Protein AF-A0A7X5DFV7-F1 (afdb_monomer)

Radius of gyration: 24.83 Å; Cα contacts (8 Å, |Δi|>4): 61; chains: 1; bounding box: 70×40×59 Å

Structure (mmCIF, N/CA/C/O backbone):
data_AF-A0A7X5DFV7-F1
#
_entry.id   AF-A0A7X5DFV7-F1
#
loop_
_atom_site.group_PDB
_atom_site.id
_atom_site.type_symbol
_atom_site.label_atom_id
_atom_site.label_alt_id
_atom_site.label_comp_id
_atom_site.label_asym_id
_atom_site.label_entity_id
_atom_site.label_seq_id
_atom_site.pdbx_PDB_ins_code
_atom_site.Cartn_x
_atom_site.Cartn_y
_atom_site.Cartn_z
_atom_site.occupancy
_atom_site.B_iso_or_equiv
_atom_site.auth_seq_id
_atom_site.auth_comp_id
_atom_site.auth_asym_id
_atom_site.auth_atom_id
_atom_site.pdbx_PDB_model_num
ATOM 1 N N . GLY A 1 1 ? 54.587 18.264 -43.990 1.00 52.41 1 GLY A N 1
ATOM 2 C CA . GLY A 1 1 ? 53.391 18.693 -43.240 1.00 52.41 1 GLY A CA 1
ATOM 3 C C . GLY A 1 1 ? 52.123 17.920 -43.576 1.00 52.41 1 GLY A C 1
ATOM 4 O O . GLY A 1 1 ? 51.073 18.534 -43.552 1.00 52.41 1 GLY A O 1
ATOM 5 N N . ALA A 1 2 ? 52.176 16.605 -43.835 1.00 50.97 2 ALA A N 1
ATOM 6 C CA . ALA A 1 2 ? 50.972 15.785 -44.074 1.00 50.97 2 ALA A CA 1
ATOM 7 C C . ALA A 1 2 ? 50.726 14.715 -42.985 1.00 50.97 2 ALA A C 1
ATOM 9 O O . ALA A 1 2 ? 49.615 14.223 -42.851 1.00 50.97 2 ALA A O 1
ATOM 10 N N . LEU A 1 3 ? 51.735 14.402 -42.159 1.00 53.25 3 LEU A N 1
ATOM 11 C CA . LEU A 1 3 ? 51.641 13.411 -41.074 1.00 53.25 3 LEU A CA 1
ATOM 12 C C . LEU A 1 3 ? 51.029 13.959 -39.768 1.00 53.25 3 LEU A C 1
ATOM 14 O O . LEU A 1 3 ? 50.583 13.179 -38.937 1.00 53.25 3 LEU A O 1
ATOM 18 N N . GLY A 1 4 ? 50.969 15.284 -39.585 1.00 52.88 4 GLY A N 1
ATOM 19 C CA . GLY A 1 4 ? 50.418 15.905 -38.367 1.00 52.88 4 GLY A CA 1
ATOM 20 C C . GLY A 1 4 ? 48.889 16.045 -38.351 1.00 52.88 4 GLY A C 1
ATOM 21 O O . GLY A 1 4 ? 48.296 16.136 -37.282 1.00 52.88 4 GLY A O 1
ATOM 22 N N . LEU A 1 5 ? 48.242 16.030 -39.523 1.00 55.16 5 LEU A N 1
ATOM 23 C CA . LEU A 1 5 ? 46.785 16.186 -39.648 1.00 55.16 5 LEU A CA 1
ATOM 24 C C . LEU A 1 5 ? 46.032 14.895 -39.285 1.00 55.16 5 LEU A C 1
ATOM 26 O O . LEU A 1 5 ? 44.962 14.961 -38.689 1.00 55.16 5 LEU A O 1
ATOM 30 N N . ALA A 1 6 ? 46.608 13.726 -39.593 1.00 58.31 6 ALA A N 1
ATOM 31 C CA . ALA A 1 6 ? 46.018 12.427 -39.257 1.00 58.31 6 ALA A CA 1
ATOM 32 C C . ALA A 1 6 ? 46.059 12.137 -37.745 1.00 58.31 6 ALA A C 1
ATOM 34 O O . ALA A 1 6 ? 45.099 11.598 -37.203 1.00 58.31 6 ALA A O 1
ATOM 35 N N . ALA A 1 7 ? 47.128 12.561 -37.058 1.00 60.19 7 ALA A N 1
ATOM 36 C CA . ALA A 1 7 ? 47.245 12.440 -35.604 1.00 60.19 7 ALA A CA 1
ATOM 37 C C . ALA A 1 7 ? 46.215 13.326 -34.876 1.00 60.19 7 ALA A C 1
ATOM 39 O O . ALA A 1 7 ? 45.467 12.834 -34.039 1.00 60.19 7 ALA A O 1
ATOM 40 N N . GLY A 1 8 ? 46.077 14.597 -35.280 1.00 65.56 8 GLY A N 1
ATOM 41 C CA . GLY A 1 8 ? 45.081 15.503 -34.690 1.00 65.56 8 GLY A CA 1
ATOM 42 C C . GLY A 1 8 ? 43.626 15.095 -34.965 1.00 65.56 8 GLY A C 1
ATOM 43 O O . GLY A 1 8 ? 42.746 15.316 -34.133 1.00 65.56 8 GLY A O 1
ATOM 44 N N . ALA A 1 9 ? 43.359 14.452 -36.106 1.00 70.06 9 ALA A N 1
ATOM 45 C CA . ALA A 1 9 ? 42.050 13.869 -36.403 1.00 70.06 9 ALA A CA 1
ATOM 46 C C . ALA A 1 9 ? 41.735 12.664 -35.495 1.00 70.06 9 ALA A C 1
ATOM 48 O O . ALA A 1 9 ? 40.610 12.522 -35.026 1.00 70.06 9 ALA A O 1
ATOM 49 N N . GLN A 1 10 ? 42.723 11.817 -35.199 1.00 78.94 10 GLN A N 1
ATOM 50 C CA . GLN A 1 10 ? 42.535 10.675 -34.304 1.00 78.94 10 GLN A CA 1
ATOM 51 C C . GLN A 1 10 ? 42.305 11.127 -32.853 1.00 78.94 10 GLN A C 1
ATOM 53 O O . GLN A 1 10 ? 41.393 10.627 -32.194 1.00 78.94 10 GLN A O 1
ATOM 58 N N . ASP A 1 11 ? 43.052 12.129 -32.389 1.00 79.25 11 ASP A N 1
ATOM 59 C CA . ASP A 1 11 ? 42.899 12.693 -31.043 1.00 79.25 11 ASP A CA 1
ATOM 60 C C . ASP A 1 11 ? 41.532 13.367 -30.847 1.00 79.25 11 ASP A C 1
ATOM 62 O O . ASP A 1 11 ? 40.891 13.208 -29.806 1.00 79.25 11 ASP A O 1
ATOM 66 N N . THR A 1 12 ? 41.036 14.076 -31.867 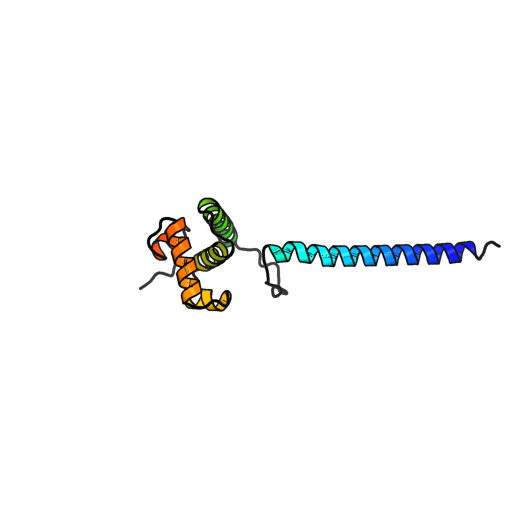1.00 84.31 12 THR A N 1
ATOM 67 C CA . THR A 1 12 ? 39.708 14.714 -31.825 1.00 84.31 12 THR A CA 1
ATOM 68 C C . THR A 1 12 ? 38.574 13.693 -31.848 1.00 84.31 12 THR A C 1
ATOM 70 O O . THR A 1 12 ? 37.611 13.849 -31.098 1.00 84.31 12 THR A O 1
ATOM 73 N N . VAL A 1 13 ? 38.696 12.613 -32.625 1.00 85.75 13 VAL A N 1
ATOM 74 C CA . VAL A 1 13 ? 37.718 11.511 -32.619 1.00 85.75 13 VAL A CA 1
ATOM 75 C C . VAL A 1 13 ? 37.661 10.833 -31.247 1.00 85.75 13 VAL A C 1
ATOM 77 O O . VAL A 1 13 ? 36.568 10.603 -30.728 1.00 85.75 13 VAL A O 1
ATOM 80 N N . ILE A 1 14 ? 38.815 10.568 -30.624 1.00 85.88 14 ILE A N 1
ATOM 81 C CA . ILE A 1 14 ? 38.881 9.981 -29.277 1.00 85.88 14 ILE A CA 1
ATOM 82 C C . ILE A 1 14 ? 38.257 10.929 -28.246 1.00 85.88 14 ILE A C 1
ATOM 84 O O . ILE A 1 14 ? 37.430 10.499 -27.442 1.00 85.88 14 ILE A O 1
ATOM 88 N N . ALA A 1 15 ? 38.592 12.221 -28.287 1.00 85.44 15 ALA A N 1
ATOM 89 C CA . ALA A 1 15 ? 38.046 13.209 -27.360 1.00 85.44 15 ALA A CA 1
ATOM 90 C C . ALA A 1 15 ? 36.515 13.321 -27.462 1.00 85.44 15 ALA A C 1
ATOM 92 O O . ALA A 1 15 ? 35.824 13.323 -26.442 1.00 85.44 15 ALA A O 1
ATOM 93 N N . VAL A 1 16 ? 35.969 13.350 -28.682 1.00 91.06 16 VAL A N 1
ATOM 94 C CA . VAL A 1 16 ? 34.515 13.387 -28.913 1.00 91.06 16 VAL A CA 1
ATOM 95 C C . VAL A 1 16 ? 33.844 12.111 -28.404 1.00 91.06 16 VAL A C 1
ATOM 97 O O . VAL A 1 16 ? 32.803 12.194 -27.753 1.00 91.06 16 VAL A O 1
ATOM 100 N N . ALA A 1 17 ? 34.447 10.942 -28.636 1.00 90.88 17 ALA A N 1
ATOM 101 C CA . ALA A 1 17 ? 33.920 9.672 -28.145 1.00 90.88 17 ALA A CA 1
ATOM 102 C C . ALA A 1 17 ? 33.873 9.624 -26.609 1.00 90.88 17 ALA A C 1
ATOM 104 O O . ALA A 1 17 ? 32.861 9.219 -26.038 1.00 90.88 17 ALA A O 1
ATOM 105 N N . VAL A 1 18 ? 34.924 10.093 -25.928 1.00 93.25 18 VAL A N 1
ATOM 106 C CA . VAL A 1 18 ? 34.976 10.148 -24.458 1.00 93.25 18 VAL A CA 1
ATOM 107 C C . VAL A 1 18 ? 33.901 11.079 -23.902 1.00 93.25 18 VAL A C 1
ATOM 109 O O . VAL A 1 18 ? 33.168 10.687 -22.995 1.00 93.25 18 VAL A O 1
ATOM 112 N N . VAL A 1 19 ? 33.750 12.281 -24.468 1.00 93.50 19 VAL A N 1
ATOM 113 C CA . VAL A 1 19 ? 32.713 13.234 -24.041 1.00 93.50 19 VAL A CA 1
ATOM 114 C C . VAL A 1 19 ? 31.315 12.657 -24.265 1.00 93.50 19 VAL A C 1
ATOM 116 O O . VAL A 1 19 ? 30.475 12.730 -23.369 1.00 93.50 19 VAL A O 1
ATOM 119 N N . ALA A 1 20 ? 31.069 12.022 -25.414 1.00 92.06 20 ALA A N 1
ATOM 120 C CA . ALA A 1 20 ? 29.797 11.365 -25.696 1.00 92.06 20 ALA A CA 1
ATOM 121 C C . ALA A 1 20 ? 29.492 10.246 -24.685 1.00 92.06 20 ALA A C 1
ATOM 123 O O . ALA A 1 20 ? 28.366 10.162 -24.194 1.00 92.06 20 ALA A O 1
ATOM 124 N N . MET A 1 21 ? 30.490 9.436 -24.310 1.00 92.88 21 MET A N 1
ATOM 125 C CA . MET A 1 21 ? 30.329 8.395 -23.289 1.00 92.88 21 MET A CA 1
ATOM 126 C C . MET A 1 21 ? 30.085 8.971 -21.891 1.00 92.88 21 MET A C 1
ATOM 128 O O . MET A 1 21 ? 29.237 8.452 -21.170 1.00 92.88 21 MET A O 1
ATOM 132 N N . MET A 1 22 ? 30.769 10.056 -21.508 1.00 92.75 22 MET A N 1
ATOM 133 C CA . MET A 1 22 ? 30.535 10.738 -20.228 1.00 92.75 22 MET A CA 1
ATOM 134 C C . MET A 1 22 ? 29.117 11.304 -20.145 1.00 92.75 22 MET A C 1
ATOM 136 O O . MET A 1 22 ? 28.453 11.145 -19.121 1.00 92.75 22 MET A O 1
ATOM 140 N N . LEU A 1 23 ? 28.632 11.928 -21.222 1.00 91.00 23 LEU A N 1
ATOM 141 C CA . LEU A 1 23 ? 27.264 12.436 -21.299 1.00 91.00 23 LEU A CA 1
ATOM 142 C C . LEU A 1 23 ? 26.251 11.293 -21.247 1.00 91.00 23 LEU A C 1
ATOM 144 O O . LEU A 1 23 ? 25.319 11.365 -20.457 1.00 91.00 23 LEU A O 1
ATOM 148 N N . ALA A 1 24 ? 26.458 10.217 -22.009 1.00 87.50 24 ALA A N 1
ATOM 149 C CA . ALA A 1 24 ? 25.587 9.045 -21.980 1.00 87.50 24 ALA A CA 1
ATOM 150 C C . ALA A 1 24 ? 25.535 8.409 -20.584 1.00 87.50 24 ALA A C 1
ATOM 152 O O . ALA A 1 24 ? 24.448 8.180 -20.066 1.00 87.50 24 ALA A O 1
ATOM 153 N N . ALA A 1 25 ? 26.684 8.202 -19.934 1.00 84.31 25 ALA A N 1
ATOM 154 C CA . ALA A 1 25 ? 26.751 7.690 -18.568 1.00 84.31 25 ALA A CA 1
ATOM 155 C C . ALA A 1 25 ? 26.026 8.617 -17.584 1.00 84.31 25 ALA A C 1
ATOM 157 O O . ALA A 1 25 ? 25.255 8.154 -16.753 1.00 84.31 25 ALA A O 1
ATOM 158 N N . THR A 1 26 ? 26.213 9.932 -17.718 1.00 84.38 26 THR A N 1
ATOM 159 C CA . THR A 1 26 ? 25.530 10.924 -16.877 1.00 84.38 26 THR A CA 1
ATOM 160 C C . THR A 1 26 ? 24.016 10.898 -17.097 1.00 84.38 26 THR A C 1
ATOM 162 O O . THR A 1 26 ? 23.262 10.951 -16.131 1.00 84.38 26 THR A O 1
ATOM 165 N N . LEU A 1 27 ? 23.554 10.767 -18.343 1.00 80.75 27 LEU A N 1
ATOM 166 C CA . LEU A 1 27 ? 22.134 10.666 -18.690 1.00 80.75 27 LEU A CA 1
ATOM 167 C C . LEU A 1 27 ? 21.510 9.352 -18.204 1.00 80.75 27 LEU A C 1
ATOM 169 O O . LEU A 1 27 ? 20.392 9.376 -17.699 1.00 80.75 27 LEU A O 1
ATOM 173 N N . ILE A 1 28 ? 22.233 8.233 -18.293 1.00 78.00 28 ILE A N 1
ATOM 174 C CA . ILE A 1 28 ? 21.815 6.932 -17.748 1.00 78.00 28 ILE A CA 1
ATOM 175 C C . ILE A 1 28 ? 21.685 7.031 -16.222 1.00 78.00 28 ILE A C 1
ATOM 177 O O . ILE A 1 28 ? 20.637 6.702 -15.673 1.00 78.00 28 ILE A O 1
ATOM 181 N N . LEU A 1 29 ? 22.696 7.591 -15.547 1.00 75.56 29 LEU A N 1
ATOM 182 C CA . LEU A 1 29 ? 22.688 7.795 -14.095 1.00 75.56 29 LEU A CA 1
ATOM 183 C C . LEU A 1 29 ? 21.603 8.785 -13.635 1.00 75.56 29 LEU A C 1
ATOM 185 O O . LEU A 1 29 ? 21.078 8.651 -12.532 1.00 75.56 29 LEU A O 1
ATOM 189 N N . LEU A 1 30 ? 21.243 9.776 -14.457 1.00 65.75 30 LEU A N 1
ATOM 190 C CA . LEU A 1 30 ? 20.137 10.700 -14.179 1.00 65.75 30 LEU A CA 1
ATOM 191 C C . LEU A 1 30 ? 18.764 10.062 -14.441 1.00 65.75 30 LEU A C 1
ATOM 193 O O . LEU A 1 30 ? 17.838 10.306 -13.670 1.00 65.75 30 LEU A O 1
ATOM 197 N N . SER A 1 31 ? 18.635 9.213 -15.466 1.00 57.66 31 SER A N 1
ATOM 198 C CA . SER A 1 31 ? 17.394 8.494 -15.791 1.00 57.66 31 SER A CA 1
ATOM 199 C C . SER A 1 31 ? 16.943 7.570 -14.655 1.00 57.66 31 SER A C 1
ATOM 201 O O . SER A 1 31 ? 15.745 7.386 -14.447 1.00 57.66 31 SER A O 1
ATOM 203 N N . GLU A 1 32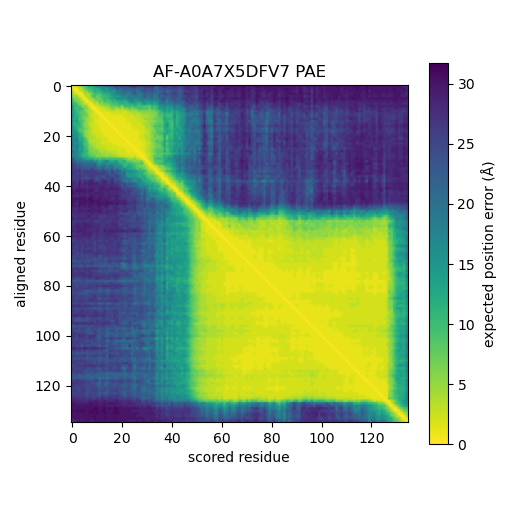 ? 17.880 7.024 -13.879 1.00 54.19 32 GLU A N 1
ATOM 204 C CA . GLU A 1 32 ? 17.570 6.211 -12.697 1.00 54.19 32 GLU A CA 1
ATOM 205 C C . GLU A 1 32 ? 16.998 7.038 -11.532 1.00 54.19 32 GLU A C 1
ATOM 207 O O . GLU A 1 32 ? 16.233 6.519 -10.714 1.00 54.19 32 GLU A O 1
ATOM 212 N N . ARG A 1 33 ? 17.301 8.344 -11.464 1.00 54.88 33 ARG A N 1
ATOM 213 C CA . ARG A 1 33 ? 16.824 9.214 -10.375 1.00 54.88 33 ARG A CA 1
ATOM 214 C C . ARG A 1 33 ? 15.371 9.655 -10.547 1.00 54.88 33 ARG A C 1
ATOM 216 O O . ARG A 1 33 ? 14.722 9.933 -9.548 1.00 54.88 33 ARG A O 1
ATOM 223 N N . GLU A 1 34 ? 14.841 9.666 -11.768 1.00 50.75 34 GLU A N 1
ATOM 224 C CA . GLU A 1 34 ? 13.429 9.986 -12.043 1.00 50.75 34 GLU A CA 1
ATOM 225 C C . GLU A 1 34 ? 12.486 8.804 -11.735 1.00 50.75 34 GLU A C 1
ATOM 227 O O . GLU A 1 34 ? 11.359 9.008 -11.281 1.00 50.75 34 GLU A O 1
ATOM 232 N N . LEU A 1 35 ? 12.955 7.558 -11.888 1.00 47.31 35 LEU A N 1
ATOM 233 C CA . LEU A 1 35 ? 12.155 6.343 -11.660 1.00 47.31 35 LEU A CA 1
ATOM 234 C C . LEU A 1 35 ? 12.029 5.978 -10.171 1.00 47.31 35 LEU A C 1
ATOM 236 O O . LEU A 1 35 ? 10.959 5.565 -9.712 1.00 47.31 35 LEU A O 1
ATOM 240 N N . ALA A 1 36 ? 13.090 6.206 -9.393 1.00 48.56 36 ALA A N 1
ATOM 241 C CA . ALA A 1 36 ? 13.098 5.969 -7.949 1.00 48.56 36 ALA A CA 1
ATOM 242 C C . ALA A 1 36 ? 12.119 6.880 -7.182 1.00 48.56 36 ALA A C 1
ATOM 244 O O . ALA A 1 36 ? 11.664 6.525 -6.096 1.00 48.56 36 ALA A O 1
ATOM 245 N N . SER A 1 37 ? 11.763 8.032 -7.759 1.00 50.88 37 SER A N 1
ATOM 246 C CA . SER A 1 37 ? 10.847 9.012 -7.164 1.00 50.88 37 SER A CA 1
ATOM 247 C C . SER A 1 37 ? 9.406 8.515 -7.056 1.00 50.88 37 SER A C 1
ATOM 249 O O . SER A 1 37 ? 8.650 9.031 -6.235 1.00 50.88 37 SER A O 1
ATOM 251 N N . LYS A 1 38 ? 9.006 7.534 -7.881 1.00 54.19 38 LYS A N 1
ATOM 252 C CA . LYS A 1 38 ? 7.658 6.944 -7.830 1.00 54.19 38 LYS A CA 1
ATOM 253 C C . LYS A 1 38 ? 7.626 5.548 -7.216 1.00 54.19 38 LYS A C 1
ATOM 255 O O . LYS A 1 38 ? 6.630 5.227 -6.581 1.00 54.19 38 LYS A O 1
ATOM 260 N N . TRP A 1 39 ? 8.684 4.750 -7.358 1.00 48.66 39 TRP A N 1
ATOM 261 C CA . TRP A 1 39 ? 8.744 3.392 -6.808 1.00 48.66 39 TRP A CA 1
ATOM 262 C C . TRP A 1 39 ? 10.172 3.071 -6.361 1.00 48.66 39 TRP A C 1
ATOM 264 O O . TRP A 1 39 ? 11.008 2.596 -7.128 1.00 48.66 39 TRP A O 1
ATOM 274 N N . GLY A 1 40 ? 10.465 3.378 -5.100 1.00 42.53 40 GLY A N 1
ATOM 275 C CA . GLY A 1 40 ? 11.723 3.018 -4.465 1.00 42.53 40 GLY A CA 1
ATOM 276 C C . GLY A 1 40 ? 11.781 1.522 -4.145 1.00 42.53 40 GLY A C 1
ATOM 277 O O . GLY A 1 40 ? 10.970 1.022 -3.376 1.00 42.53 40 GLY A O 1
ATOM 278 N N . VAL A 1 41 ? 12.824 0.868 -4.665 1.00 43.22 41 VAL A N 1
ATOM 279 C CA . VAL A 1 41 ? 13.410 -0.407 -4.204 1.00 43.22 41 VAL A CA 1
ATOM 280 C C . VAL A 1 41 ? 12.658 -1.698 -4.567 1.00 43.22 41 VAL A C 1
ATOM 282 O O . VAL A 1 41 ? 11.843 -2.187 -3.798 1.00 43.22 41 VAL A O 1
ATOM 285 N N . ARG A 1 42 ? 13.102 -2.353 -5.654 1.00 47.06 42 ARG A N 1
ATOM 286 C CA . ARG A 1 42 ? 13.370 -3.812 -5.718 1.00 47.06 42 ARG A CA 1
ATOM 287 C C . ARG A 1 42 ? 14.513 -4.102 -6.712 1.00 47.06 42 ARG A C 1
ATOM 289 O O . ARG A 1 42 ? 14.309 -4.701 -7.758 1.00 47.06 42 ARG A O 1
ATOM 296 N N . ILE A 1 43 ? 15.744 -3.698 -6.384 1.00 52.38 43 ILE A N 1
ATOM 297 C CA . ILE A 1 43 ? 16.960 -4.212 -7.052 1.00 52.38 43 ILE A CA 1
ATOM 298 C C . ILE A 1 43 ? 17.322 -5.551 -6.391 1.00 52.38 43 ILE A C 1
ATOM 300 O O . ILE A 1 43 ? 18.304 -5.647 -5.673 1.00 52.38 43 ILE A O 1
ATOM 304 N N . LEU A 1 44 ? 16.465 -6.561 -6.547 1.00 53.75 44 LEU A N 1
ATOM 305 C CA . LEU A 1 44 ? 16.755 -7.985 -6.323 1.00 53.75 44 LEU A CA 1
ATOM 306 C C . LEU A 1 44 ? 15.745 -8.801 -7.160 1.00 53.75 44 LEU A C 1
ATOM 308 O O . LEU A 1 44 ? 14.961 -9.569 -6.619 1.00 53.75 44 LEU A O 1
ATOM 312 N N . ASP A 1 45 ? 15.739 -8.583 -8.478 1.00 45.28 45 ASP A N 1
ATOM 313 C CA . ASP A 1 45 ? 15.168 -9.498 -9.490 1.00 45.28 45 ASP A CA 1
ATOM 314 C C . ASP A 1 45 ? 16.255 -9.828 -10.542 1.00 45.28 45 ASP A C 1
ATOM 316 O O . ASP A 1 45 ? 16.009 -9.926 -11.743 1.00 45.28 45 ASP A O 1
ATOM 320 N N . ILE A 1 46 ? 17.511 -10.002 -10.098 1.00 51.56 46 ILE A N 1
ATOM 321 C CA . ILE A 1 46 ? 18.570 -10.606 -10.927 1.00 51.56 46 ILE A CA 1
ATOM 322 C C . ILE A 1 46 ? 18.264 -12.106 -11.016 1.00 51.56 46 ILE A C 1
ATOM 324 O O . ILE A 1 46 ? 18.836 -12.920 -10.296 1.00 51.56 46 ILE A O 1
ATOM 328 N N . GLY A 1 47 ? 17.271 -12.459 -11.827 1.00 42.47 47 GLY A N 1
ATOM 329 C CA . GLY A 1 47 ? 16.735 -13.814 -11.848 1.00 42.47 47 GLY A CA 1
ATOM 330 C C . GLY A 1 47 ? 15.432 -13.956 -12.618 1.00 42.47 47 GLY A C 1
ATOM 331 O O . GLY A 1 47 ? 14.498 -14.564 -12.116 1.00 42.47 47 GLY A O 1
ATOM 332 N N . GLY A 1 48 ? 15.395 -13.441 -13.844 1.00 40.28 48 GLY A N 1
ATOM 333 C CA . GLY A 1 48 ? 14.409 -13.857 -14.832 1.00 40.28 48 GLY A CA 1
ATOM 334 C C . GLY A 1 48 ? 13.214 -12.926 -14.958 1.00 40.28 48 GLY A C 1
ATOM 335 O O . GLY A 1 48 ? 12.675 -12.399 -13.993 1.00 40.28 48 GLY A O 1
ATOM 336 N N . LEU A 1 49 ? 12.805 -12.759 -16.208 1.00 47.34 49 LEU A N 1
ATOM 337 C CA . LEU A 1 49 ? 11.491 -12.291 -16.607 1.00 47.34 49 LEU A CA 1
ATOM 338 C C . LEU A 1 49 ? 10.452 -13.223 -15.963 1.00 47.34 49 LEU A C 1
ATOM 340 O O . LEU A 1 49 ? 10.037 -14.205 -16.572 1.00 47.34 49 LEU A O 1
ATOM 344 N N . VAL A 1 50 ? 10.074 -12.973 -14.707 1.00 55.91 50 VAL A N 1
ATOM 345 C CA . VAL A 1 50 ? 8.839 -13.531 -14.163 1.00 55.91 50 VAL A CA 1
ATOM 346 C C . VAL A 1 50 ? 7.749 -12.755 -14.874 1.00 55.91 50 VAL A C 1
ATOM 348 O O . VAL A 1 50 ? 7.352 -11.669 -14.455 1.00 55.91 50 VAL A O 1
ATOM 351 N N . GLU A 1 51 ? 7.366 -13.270 -16.037 1.00 58.97 51 GLU A N 1
ATOM 352 C CA . GLU A 1 51 ? 6.187 -12.831 -16.757 1.00 58.97 51 GLU A CA 1
ATOM 353 C C . GLU A 1 51 ? 5.042 -12.909 -15.745 1.00 58.97 51 GLU A C 1
ATOM 355 O O . GLU A 1 51 ? 4.703 -13.991 -15.254 1.00 58.97 51 GLU A O 1
ATOM 360 N N . LYS A 1 52 ? 4.559 -11.741 -15.297 1.00 61.75 52 LYS A N 1
ATOM 361 C CA . LYS A 1 52 ? 3.480 -11.693 -14.314 1.00 61.75 52 LYS A CA 1
ATOM 362 C C . LYS A 1 52 ? 2.327 -12.486 -14.892 1.00 61.75 52 LYS A C 1
ATOM 364 O O . LYS A 1 52 ? 1.985 -12.328 -16.063 1.00 61.75 52 LYS A O 1
ATOM 369 N N . THR A 1 53 ? 1.743 -13.362 -14.082 1.00 76.75 53 THR A N 1
ATOM 370 C CA . THR A 1 53 ? 0.578 -14.103 -14.553 1.00 76.75 53 THR A CA 1
ATOM 371 C C . THR A 1 53 ? -0.506 -13.095 -14.968 1.00 76.75 53 THR A C 1
ATOM 373 O O . THR A 1 53 ? -0.623 -12.036 -14.339 1.00 76.75 53 THR A O 1
ATOM 376 N N . PRO A 1 54 ? -1.325 -13.390 -15.994 1.00 75.88 54 PRO A N 1
ATOM 377 C CA . PRO A 1 54 ? -2.403 -12.492 -16.410 1.00 75.88 54 PRO A CA 1
ATOM 378 C C . PRO A 1 54 ? -3.356 -12.118 -15.264 1.00 75.88 54 PRO A C 1
ATOM 380 O O . PRO A 1 54 ? -3.988 -11.067 -15.289 1.00 75.88 54 PRO A O 1
ATOM 383 N N . GLU A 1 55 ? -3.474 -12.975 -14.248 1.00 76.81 55 GLU A N 1
ATOM 384 C CA . GLU A 1 55 ? -4.254 -12.719 -13.035 1.00 76.81 55 GLU A CA 1
ATOM 385 C C . GLU A 1 55 ? -3.592 -11.678 -12.123 1.00 76.81 55 GLU A C 1
ATOM 387 O O . GLU A 1 55 ? -4.266 -10.802 -11.580 1.00 76.81 55 GLU A O 1
ATOM 392 N N . GLU A 1 56 ? -2.269 -11.737 -11.980 1.00 77.81 56 GLU A N 1
ATOM 393 C CA . GLU A 1 56 ? -1.483 -10.805 -11.174 1.00 77.81 56 GLU A CA 1
ATOM 394 C C . GLU A 1 56 ? -1.478 -9.401 -11.787 1.00 77.81 56 GLU A C 1
ATOM 396 O O . GLU A 1 56 ? -1.667 -8.415 -11.074 1.00 77.81 56 GLU A O 1
ATOM 401 N N . GLU A 1 57 ? -1.360 -9.320 -13.115 1.00 79.50 57 GLU A N 1
ATOM 402 C CA . GLU A 1 57 ? -1.465 -8.067 -13.866 1.00 79.50 57 GLU A CA 1
ATOM 403 C C . GLU A 1 57 ? -2.877 -7.468 -13.775 1.00 79.50 57 GLU A C 1
ATOM 405 O O . GLU A 1 57 ? -3.033 -6.285 -13.472 1.00 79.50 57 GLU A O 1
ATOM 410 N N . ARG A 1 58 ? -3.932 -8.286 -13.926 1.00 82.44 58 ARG A N 1
ATOM 411 C CA . ARG A 1 58 ? -5.323 -7.836 -13.723 1.00 82.44 58 ARG A CA 1
ATOM 412 C C . ARG A 1 58 ? -5.554 -7.297 -12.317 1.00 82.44 58 ARG A C 1
ATOM 414 O O . ARG A 1 58 ? -6.214 -6.270 -12.161 1.00 82.44 58 ARG A O 1
ATOM 421 N N . ARG A 1 59 ? -5.015 -7.967 -11.295 1.00 84.12 59 ARG A N 1
ATOM 422 C CA . ARG A 1 59 ? -5.120 -7.516 -9.902 1.00 84.12 59 ARG A CA 1
ATOM 423 C C . ARG A 1 59 ? -4.413 -6.181 -9.702 1.00 84.12 59 ARG A C 1
ATOM 425 O O . ARG A 1 59 ? -4.934 -5.319 -9.005 1.00 84.12 59 ARG A O 1
ATOM 432 N N . GLU A 1 60 ? -3.247 -5.995 -10.310 1.00 85.44 60 GLU A N 1
ATOM 433 C CA . GLU A 1 60 ? -2.507 -4.733 -10.251 1.00 85.44 60 GLU A CA 1
ATOM 434 C C . GLU A 1 60 ? -3.247 -3.574 -10.898 1.00 85.44 60 GLU A C 1
ATOM 436 O O . GLU A 1 60 ? -3.371 -2.519 -10.273 1.00 85.44 60 GLU A O 1
ATOM 441 N N . ILE A 1 61 ? -3.790 -3.791 -12.095 1.00 84.44 61 ILE A N 1
ATOM 442 C CA . ILE A 1 61 ? -4.626 -2.805 -12.784 1.00 84.44 61 ILE A CA 1
ATOM 443 C C . ILE A 1 61 ? -5.818 -2.436 -11.898 1.00 84.44 61 ILE A C 1
ATOM 445 O O . ILE A 1 61 ? -6.060 -1.259 -11.648 1.00 84.44 61 ILE A O 1
ATOM 449 N N . HIS A 1 62 ? -6.505 -3.429 -11.330 1.00 88.06 62 HIS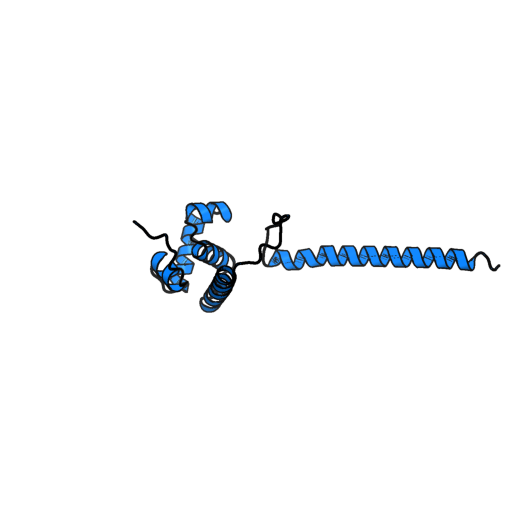 A N 1
ATOM 450 C CA . HIS A 1 62 ? -7.667 -3.177 -10.485 1.00 88.06 62 HIS A CA 1
ATOM 451 C C . HIS A 1 62 ? -7.323 -2.425 -9.187 1.00 88.06 62 HIS A C 1
ATOM 453 O O . HIS A 1 62 ? -8.051 -1.526 -8.763 1.00 88.06 62 HIS A O 1
ATOM 459 N N . VAL A 1 63 ? -6.189 -2.748 -8.555 1.00 91.00 63 VAL A N 1
ATOM 460 C CA . VAL A 1 63 ? -5.693 -2.016 -7.378 1.00 91.00 63 VAL A CA 1
ATOM 461 C C . VAL A 1 63 ? -5.398 -0.560 -7.733 1.00 91.00 63 VAL A C 1
ATOM 463 O O . VAL A 1 63 ? -5.771 0.328 -6.967 1.00 91.00 63 VAL A O 1
ATOM 466 N N . ALA A 1 64 ? -4.759 -0.305 -8.878 1.00 90.50 64 ALA A N 1
ATOM 467 C CA . ALA A 1 64 ? -4.476 1.048 -9.347 1.00 90.50 64 ALA A CA 1
ATOM 468 C C . ALA A 1 64 ? -5.765 1.843 -9.620 1.00 90.50 64 ALA A C 1
ATOM 470 O O . ALA A 1 64 ? -5.891 2.971 -9.144 1.00 90.50 64 ALA A O 1
ATOM 471 N N . GLU A 1 65 ? -6.751 1.236 -10.286 1.00 91.88 65 GLU A N 1
ATOM 472 C CA . GLU A 1 65 ? -8.064 1.845 -10.537 1.00 91.88 65 GLU A CA 1
ATOM 473 C C . GLU A 1 65 ? -8.783 2.222 -9.233 1.00 91.88 65 GLU A C 1
ATOM 475 O O . GLU A 1 65 ? -9.318 3.326 -9.104 1.00 91.88 65 GLU A O 1
ATOM 480 N N . LEU A 1 66 ? -8.792 1.328 -8.237 1.00 93.31 66 LEU A N 1
ATOM 481 C CA . LEU A 1 66 ? -9.402 1.604 -6.934 1.00 93.31 66 LEU A CA 1
ATOM 482 C C . LEU A 1 66 ? -8.643 2.696 -6.177 1.00 93.31 66 LEU A C 1
ATOM 484 O O . LEU A 1 66 ? -9.268 3.582 -5.588 1.00 93.31 66 LEU A O 1
ATOM 488 N N . ALA A 1 67 ? -7.311 2.654 -6.196 1.00 94.94 67 ALA A N 1
ATOM 489 C CA . ALA A 1 67 ? -6.482 3.65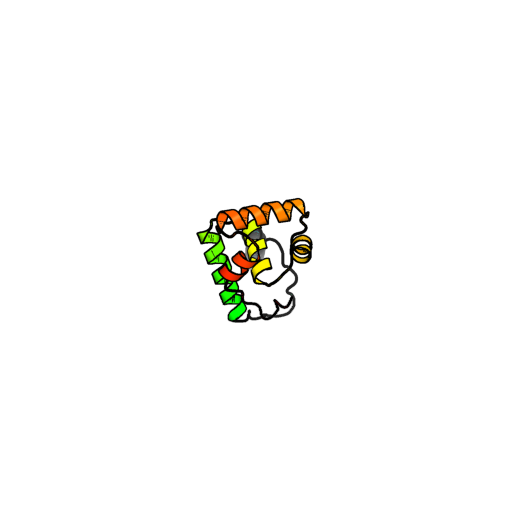4 -5.542 1.00 94.94 67 ALA A CA 1
ATOM 490 C C . ALA A 1 67 ? -6.732 5.056 -6.110 1.00 94.94 67 ALA A C 1
ATOM 492 O O . ALA A 1 67 ? -6.905 6.006 -5.344 1.00 94.94 67 ALA A O 1
ATOM 493 N N . GLU A 1 68 ? -6.834 5.178 -7.434 1.00 94.44 68 GLU A N 1
ATOM 494 C CA . GLU A 1 68 ? -7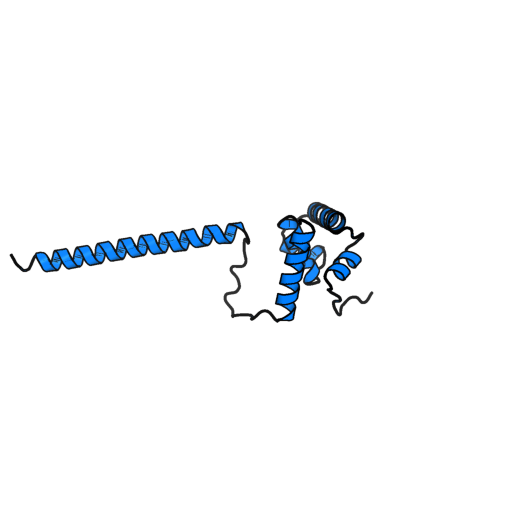.176 6.432 -8.101 1.00 94.44 68 GLU A CA 1
ATOM 495 C C . GLU A 1 68 ? -8.609 6.869 -7.770 1.00 94.44 68 GLU A C 1
ATOM 497 O O . GLU A 1 68 ? -8.827 7.995 -7.309 1.00 94.44 68 GLU A O 1
ATOM 502 N N . ARG A 1 69 ? -9.584 5.959 -7.906 1.00 95.56 69 ARG A N 1
ATOM 503 C CA . ARG A 1 69 ? -11.005 6.224 -7.629 1.00 95.56 69 ARG A CA 1
ATOM 504 C C . ARG A 1 69 ? -11.235 6.778 -6.225 1.00 95.56 69 ARG A C 1
ATOM 506 O O . ARG A 1 69 ? -12.029 7.705 -6.054 1.00 95.56 69 ARG A O 1
ATOM 513 N N . PHE A 1 70 ? -10.553 6.222 -5.227 1.00 96.62 70 PHE A N 1
ATOM 514 C CA . PHE A 1 70 ? -10.683 6.625 -3.825 1.00 96.62 70 PHE A CA 1
ATOM 515 C C . PHE A 1 70 ? -9.620 7.633 -3.370 1.00 96.62 70 PHE A C 1
ATOM 517 O O . PHE A 1 70 ? -9.587 7.991 -2.191 1.00 96.62 70 PHE A O 1
ATOM 524 N N . ARG A 1 71 ? -8.779 8.137 -4.287 1.00 96.31 71 ARG A N 1
ATOM 525 C CA . ARG A 1 71 ? -7.701 9.101 -4.001 1.00 96.31 71 ARG A CA 1
ATOM 526 C C . ARG A 1 71 ? -6.825 8.652 -2.827 1.00 96.31 71 ARG A C 1
ATOM 528 O O . ARG A 1 71 ? -6.580 9.394 -1.862 1.00 96.31 71 ARG A O 1
ATOM 535 N N . LEU A 1 72 ? -6.389 7.399 -2.890 1.00 96.19 72 LEU A N 1
ATOM 536 C CA . LEU A 1 72 ? -5.439 6.856 -1.936 1.00 96.19 72 LEU A CA 1
ATOM 537 C C . LEU A 1 72 ? -4.082 7.540 -2.117 1.00 96.19 72 LEU A C 1
ATOM 539 O O . LEU A 1 72 ? -3.650 7.864 -3.221 1.00 96.19 72 LEU A O 1
ATOM 543 N N . THR A 1 73 ? -3.407 7.786 -1.002 1.00 95.62 73 THR A N 1
ATOM 544 C CA . THR A 1 73 ? -2.019 8.255 -1.009 1.00 95.62 73 THR A CA 1
ATOM 545 C C . THR A 1 73 ? -1.087 7.142 -1.503 1.00 95.62 73 THR A C 1
ATOM 547 O O . THR A 1 73 ? -1.480 5.969 -1.501 1.00 95.62 73 THR A O 1
ATOM 550 N N . PRO A 1 74 ? 0.173 7.453 -1.860 1.00 94.44 74 PRO A N 1
ATOM 551 C CA . PRO A 1 74 ? 1.138 6.427 -2.256 1.00 94.44 74 PRO A CA 1
ATOM 552 C C . PRO A 1 74 ? 1.276 5.308 -1.214 1.00 94.44 74 PRO A C 1
ATOM 554 O O . PRO A 1 74 ? 1.152 4.132 -1.540 1.00 94.44 74 PRO A O 1
ATOM 557 N N . ARG A 1 75 ? 1.390 5.668 0.072 1.00 96.44 75 ARG A N 1
ATOM 558 C CA . ARG A 1 75 ? 1.522 4.683 1.153 1.00 96.44 75 ARG A CA 1
ATOM 559 C C . ARG A 1 75 ? 0.264 3.833 1.347 1.00 96.44 75 ARG A C 1
ATOM 561 O O . ARG A 1 75 ? 0.355 2.639 1.609 1.00 96.44 75 ARG A O 1
ATOM 568 N N . GLU A 1 76 ? -0.917 4.434 1.229 1.00 97.56 76 GLU A N 1
ATOM 569 C CA . GLU A 1 76 ? -2.185 3.694 1.292 1.00 97.56 76 GLU A CA 1
ATOM 570 C C . GLU A 1 76 ? -2.334 2.729 0.107 1.00 97.56 76 GLU A C 1
ATOM 572 O O . GLU A 1 76 ? -2.834 1.620 0.279 1.00 97.56 76 GLU A O 1
ATOM 577 N N . THR A 1 77 ? -1.843 3.125 -1.069 1.00 96.88 77 THR A N 1
ATOM 578 C CA . THR A 1 77 ? -1.836 2.304 -2.287 1.00 96.88 77 THR A CA 1
ATOM 579 C C . THR A 1 77 ? -0.915 1.095 -2.141 1.00 96.88 77 THR A C 1
ATOM 581 O O . THR A 1 77 ? -1.325 -0.022 -2.451 1.00 96.88 77 THR A O 1
ATOM 584 N N . GLU A 1 78 ? 0.292 1.279 -1.595 1.00 96.19 78 GLU A N 1
ATOM 585 C CA . GLU A 1 78 ? 1.203 0.172 -1.265 1.00 96.19 78 GLU A CA 1
ATOM 586 C C . GLU A 1 78 ? 0.533 -0.839 -0.322 1.00 96.19 78 GLU A C 1
ATOM 588 O O . GLU A 1 78 ? 0.563 -2.046 -0.561 1.00 96.19 78 GLU A O 1
ATOM 593 N N . ILE A 1 79 ? -0.132 -0.355 0.732 1.00 97.06 79 ILE A N 1
ATOM 594 C CA . ILE A 1 79 ? -0.845 -1.217 1.683 1.00 97.06 79 ILE A CA 1
ATOM 595 C C . ILE A 1 79 ? -2.003 -1.954 0.998 1.00 97.06 79 ILE A C 1
ATOM 597 O O . ILE A 1 79 ? -2.158 -3.158 1.210 1.00 97.06 79 ILE A O 1
ATOM 601 N N . LEU A 1 80 ? -2.802 -1.270 0.171 1.00 96.25 80 LEU A N 1
ATOM 602 C CA . LEU A 1 80 ? -3.898 -1.885 -0.583 1.00 96.25 80 LEU A CA 1
ATOM 603 C C . LEU A 1 80 ? -3.385 -3.001 -1.504 1.00 96.25 80 LEU A C 1
ATOM 605 O O . LEU A 1 80 ? -3.967 -4.084 -1.540 1.00 96.25 80 LEU A O 1
ATOM 609 N N . HIS A 1 81 ? -2.267 -2.764 -2.191 1.00 94.62 81 HIS A N 1
ATOM 610 C CA . HIS A 1 81 ? -1.626 -3.744 -3.061 1.00 94.62 81 HIS A CA 1
ATOM 611 C C . HIS A 1 81 ? -1.204 -5.006 -2.293 1.00 94.62 81 HIS A C 1
ATOM 613 O O . HIS A 1 81 ? -1.511 -6.123 -2.713 1.00 94.62 81 HIS A O 1
ATOM 619 N N . LEU A 1 82 ? -0.578 -4.854 -1.123 1.00 93.94 82 LEU A N 1
ATOM 620 C CA . LEU A 1 82 ? -0.192 -5.993 -0.285 1.00 93.94 82 LEU A CA 1
ATOM 621 C C . LEU A 1 82 ? -1.408 -6.739 0.292 1.00 93.94 82 LEU A C 1
ATOM 623 O O . LEU A 1 82 ? -1.378 -7.962 0.432 1.00 93.94 82 LEU A O 1
ATOM 627 N N . ILE A 1 83 ? -2.505 -6.034 0.592 1.00 94.44 83 ILE A N 1
ATOM 628 C CA . ILE A 1 83 ? -3.774 -6.667 0.982 1.00 94.44 83 ILE A CA 1
ATOM 629 C C . ILE A 1 83 ? -4.342 -7.494 -0.177 1.00 94.44 83 ILE A C 1
ATOM 631 O O . ILE A 1 83 ? -4.782 -8.619 0.060 1.00 94.44 83 ILE A O 1
ATOM 635 N N . ALA A 1 84 ? -4.293 -6.984 -1.410 1.00 92.00 84 ALA A N 1
ATOM 636 C CA . ALA A 1 84 ? -4.733 -7.704 -2.605 1.00 92.00 84 ALA A CA 1
ATOM 637 C C . ALA A 1 84 ? -3.886 -8.964 -2.873 1.00 92.00 84 ALA A C 1
ATOM 639 O O . ALA A 1 84 ? -4.406 -9.972 -3.339 1.00 92.00 84 ALA A O 1
ATOM 640 N N . GLN A 1 85 ? -2.604 -8.947 -2.498 1.00 89.44 85 GLN A N 1
ATOM 641 C CA . GLN A 1 85 ? -1.730 -10.129 -2.481 1.00 89.44 85 GLN A CA 1
ATOM 642 C C . GLN A 1 85 ? -2.060 -11.133 -1.355 1.00 89.44 85 GLN A C 1
ATOM 644 O O . GLN A 1 85 ? -1.390 -12.154 -1.219 1.00 89.44 85 GLN A O 1
ATOM 649 N N . GLY A 1 86 ? -3.045 -10.850 -0.498 1.00 90.38 86 GLY A N 1
ATOM 650 C CA . GLY A 1 86 ? -3.437 -11.712 0.620 1.00 90.38 86 GLY A CA 1
ATOM 651 C C . GLY A 1 86 ? -2.582 -11.556 1.883 1.00 90.38 86 GLY A C 1
ATOM 652 O O . GLY A 1 86 ? -2.821 -12.255 2.873 1.00 90.38 86 GLY A O 1
ATOM 653 N N . LYS A 1 87 ? -1.622 -10.621 1.919 1.00 90.56 87 LYS A N 1
ATOM 654 C CA . LYS A 1 87 ? -0.729 -10.444 3.074 1.00 90.56 87 LYS A CA 1
ATOM 655 C C . LYS A 1 87 ? -1.489 -9.955 4.304 1.00 90.56 87 LYS A C 1
ATOM 657 O O . LYS A 1 87 ? -2.416 -9.144 4.224 1.00 90.56 87 LYS A O 1
ATOM 662 N N . ASN A 1 88 ? -1.099 -10.471 5.468 1.00 93.19 88 ASN A N 1
ATOM 663 C CA . ASN A 1 88 ? -1.664 -10.088 6.762 1.00 93.19 88 ASN A CA 1
ATOM 664 C C . ASN A 1 88 ? -0.944 -8.862 7.358 1.00 93.19 88 ASN A C 1
ATOM 666 O O . ASN A 1 88 ? 0.114 -8.452 6.887 1.00 93.19 88 ASN A O 1
ATOM 670 N N . GLY A 1 89 ? -1.519 -8.268 8.408 1.00 92.88 89 GLY A N 1
ATOM 671 C CA . GLY A 1 89 ? -0.975 -7.055 9.034 1.00 92.88 89 GLY A CA 1
ATOM 672 C C . GLY A 1 89 ? 0.494 -7.172 9.476 1.00 92.88 89 GLY A C 1
ATOM 673 O O . GLY A 1 89 ? 1.275 -6.283 9.149 1.00 92.88 89 GLY A O 1
ATOM 674 N N . PRO A 1 90 ? 0.913 -8.237 10.188 1.00 95.56 90 PRO A N 1
ATOM 675 C CA . PRO A 1 90 ? 2.323 -8.449 10.524 1.00 95.56 90 PRO A CA 1
ATOM 676 C C . PRO A 1 90 ? 3.257 -8.490 9.306 1.00 95.56 90 PRO A C 1
ATOM 678 O O . PRO A 1 90 ? 4.285 -7.817 9.327 1.00 95.56 90 PRO A O 1
ATOM 681 N N . ALA A 1 91 ? 2.881 -9.206 8.241 1.00 93.81 91 ALA A N 1
ATOM 682 C CA . ALA A 1 91 ? 3.671 -9.275 7.013 1.00 93.81 91 ALA A CA 1
ATOM 683 C C . ALA A 1 91 ? 3.799 -7.897 6.344 1.00 93.81 91 ALA A C 1
ATOM 685 O O . ALA A 1 91 ? 4.907 -7.463 6.048 1.00 93.81 91 ALA A O 1
ATOM 686 N N . ILE A 1 92 ? 2.685 -7.167 6.209 1.00 94.25 92 ILE A N 1
ATOM 687 C CA . ILE A 1 92 ? 2.668 -5.815 5.624 1.00 94.25 92 ILE A CA 1
ATOM 688 C C . ILE A 1 92 ? 3.557 -4.856 6.420 1.00 94.25 92 ILE A C 1
ATOM 690 O O . ILE A 1 92 ? 4.335 -4.100 5.845 1.00 94.25 92 ILE A O 1
ATOM 694 N N . ARG A 1 93 ? 3.471 -4.892 7.755 1.00 97.12 93 ARG A N 1
ATOM 695 C CA . ARG A 1 93 ? 4.305 -4.053 8.627 1.00 97.12 93 ARG A CA 1
ATOM 696 C C . ARG A 1 93 ? 5.788 -4.346 8.473 1.00 97.12 93 ARG A C 1
ATOM 698 O O . ARG A 1 93 ? 6.579 -3.410 8.457 1.00 97.12 93 ARG A O 1
ATOM 705 N N . SER A 1 94 ? 6.142 -5.627 8.378 1.00 93.44 94 SER A N 1
ATOM 706 C CA . SER A 1 94 ? 7.525 -6.051 8.178 1.00 93.44 94 SER A CA 1
ATOM 707 C C . SER A 1 94 ? 8.057 -5.597 6.822 1.00 93.44 94 SER A C 1
ATOM 709 O O . SER A 1 94 ? 9.181 -5.124 6.745 1.00 93.44 94 SER A O 1
ATOM 711 N N . GLU A 1 95 ? 7.257 -5.727 5.766 1.00 93.56 95 GLU A N 1
ATOM 712 C CA . GLU A 1 95 ? 7.663 -5.404 4.396 1.00 93.56 95 GLU A CA 1
ATOM 713 C C . GLU A 1 95 ? 7.787 -3.900 4.152 1.00 93.56 95 GLU A C 1
ATOM 715 O O . GLU A 1 95 ? 8.708 -3.456 3.474 1.00 93.56 95 GLU A O 1
ATOM 720 N N . LEU A 1 96 ? 6.901 -3.106 4.756 1.00 93.56 96 LEU A N 1
ATOM 721 C CA . LEU A 1 96 ? 6.940 -1.646 4.664 1.00 93.56 96 LEU A CA 1
ATOM 722 C C . LEU A 1 96 ? 7.776 -0.989 5.772 1.00 93.56 96 LEU A C 1
ATOM 724 O O . LEU A 1 96 ? 7.894 0.234 5.792 1.00 93.56 96 LEU A O 1
ATOM 728 N N . PHE A 1 97 ? 8.333 -1.776 6.697 1.00 94.88 97 PHE A N 1
ATOM 729 C CA . PHE A 1 97 ? 9.095 -1.305 7.858 1.00 94.88 97 PHE A CA 1
ATOM 730 C C . PHE A 1 97 ? 8.349 -0.243 8.691 1.00 94.88 97 PHE A C 1
ATOM 732 O O . PHE A 1 97 ? 8.912 0.782 9.076 1.00 94.88 97 PHE A O 1
ATOM 739 N N . ILE A 1 98 ? 7.066 -0.485 8.988 1.00 93.81 98 ILE A N 1
ATOM 740 C CA . ILE A 1 98 ? 6.210 0.443 9.749 1.00 93.81 98 ILE A CA 1
ATOM 741 C C . ILE A 1 98 ? 5.716 -0.147 11.075 1.00 93.81 98 ILE A C 1
ATOM 743 O O . ILE A 1 98 ? 5.431 -1.340 11.204 1.00 93.81 98 ILE A O 1
ATOM 747 N N . ALA A 1 99 ? 5.547 0.722 12.073 1.00 95.50 99 ALA A N 1
ATOM 748 C CA . ALA A 1 99 ? 4.983 0.355 13.368 1.00 95.50 99 ALA A CA 1
ATOM 749 C C . ALA A 1 99 ? 3.486 -0.005 13.275 1.00 95.50 99 ALA A C 1
ATOM 751 O O . ALA A 1 99 ? 2.782 0.365 12.333 1.00 95.50 99 ALA A O 1
ATOM 752 N N . 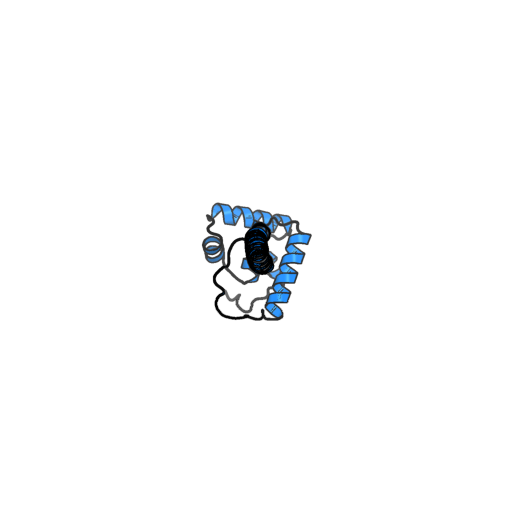GLU A 1 100 ? 2.965 -0.697 14.295 1.00 97.12 100 GLU A N 1
ATOM 753 C CA . GLU A 1 100 ? 1.549 -1.094 14.337 1.00 97.12 100 GLU A CA 1
ATOM 754 C C . GLU A 1 100 ? 0.585 0.092 14.319 1.00 97.12 100 GLU A C 1
ATOM 756 O O . GLU A 1 100 ? -0.411 0.052 13.600 1.00 97.12 100 GLU A O 1
ATOM 761 N N . GLY A 1 101 ? 0.893 1.155 15.068 1.00 97.19 101 GLY A N 1
ATOM 762 C CA . GLY A 1 101 ? 0.079 2.372 15.088 1.00 97.19 101 GLY A CA 1
ATOM 763 C C . GLY A 1 101 ? -0.015 3.025 13.708 1.00 97.19 101 GLY A C 1
ATOM 764 O O . GLY A 1 101 ? -1.108 3.365 13.266 1.00 97.19 101 GLY A O 1
ATOM 765 N N . THR A 1 102 ? 1.107 3.113 12.991 1.00 96.94 102 THR A N 1
ATOM 766 C CA . THR A 1 102 ? 1.176 3.662 11.628 1.00 96.94 102 THR A CA 1
ATOM 767 C C . THR A 1 102 ? 0.371 2.819 10.643 1.00 96.94 102 THR A C 1
ATOM 769 O O . THR A 1 102 ? -0.422 3.354 9.873 1.00 96.94 102 THR A O 1
ATOM 772 N N . PHE A 1 103 ? 0.507 1.491 10.705 1.00 97.81 103 PHE A N 1
ATOM 773 C CA . PHE A 1 103 ? -0.299 0.582 9.890 1.00 97.81 103 PHE A CA 1
ATOM 774 C C . PHE A 1 103 ? -1.799 0.745 10.167 1.00 97.81 103 PHE A C 1
ATOM 776 O O . PHE A 1 103 ? -2.583 0.895 9.230 1.00 97.81 103 PHE A O 1
ATOM 783 N N . LYS A 1 104 ? -2.205 0.784 11.444 1.00 97.19 104 LYS A N 1
ATOM 784 C CA . LYS A 1 104 ? -3.606 1.002 11.831 1.00 97.19 104 LYS A CA 1
ATOM 785 C C . LYS A 1 104 ? -4.135 2.336 11.310 1.00 97.19 104 LYS A C 1
ATOM 787 O O . LYS A 1 104 ? -5.213 2.345 10.727 1.00 97.19 104 LYS A O 1
ATOM 792 N N . ALA A 1 105 ? -3.369 3.419 11.437 1.00 97.81 105 ALA A N 1
ATOM 793 C CA . ALA A 1 105 ? -3.752 4.730 10.916 1.00 97.81 105 ALA A CA 1
ATOM 794 C C . ALA A 1 105 ? -3.989 4.695 9.397 1.00 97.81 105 ALA A C 1
ATOM 796 O O . ALA A 1 105 ? -5.068 5.059 8.937 1.00 97.81 105 ALA A O 1
ATOM 797 N N . HIS A 1 106 ? -3.036 4.164 8.622 1.00 97.94 106 HIS A N 1
ATOM 798 C CA . HIS A 1 106 ? -3.206 4.048 7.172 1.00 97.94 106 HI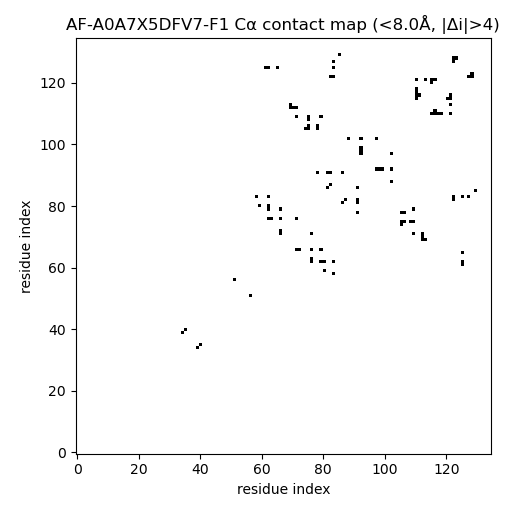S A CA 1
ATOM 799 C C . HIS A 1 106 ? -4.390 3.155 6.790 1.00 97.94 106 HIS A C 1
ATOM 801 O O . HIS A 1 106 ? -5.192 3.543 5.950 1.00 97.94 106 HIS A O 1
ATOM 807 N N . THR A 1 107 ? -4.550 1.983 7.416 1.00 97.81 107 THR A N 1
ATOM 808 C CA . THR A 1 107 ? -5.702 1.110 7.121 1.00 97.81 107 THR A CA 1
ATOM 809 C C . THR A 1 107 ? -7.038 1.743 7.494 1.00 97.81 107 THR A C 1
ATOM 811 O O . THR A 1 107 ? -8.000 1.571 6.755 1.00 97.81 107 THR A O 1
ATOM 814 N N . SER A 1 108 ? -7.096 2.527 8.573 1.00 98.00 108 SER A N 1
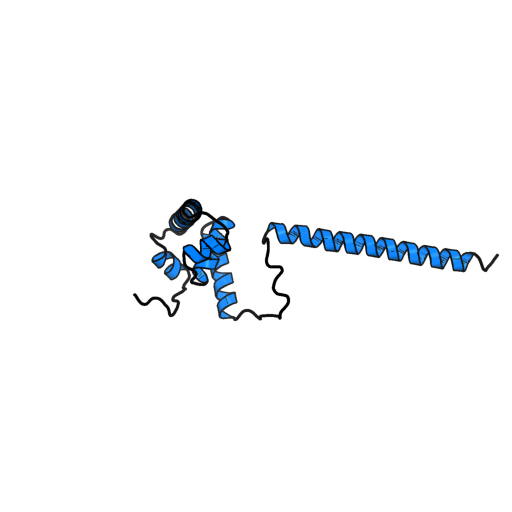ATOM 815 C CA . SER A 1 108 ? -8.290 3.290 8.941 1.00 98.00 108 SER A CA 1
ATOM 816 C C . SER A 1 108 ? -8.649 4.313 7.865 1.00 98.00 108 SER A C 1
ATOM 818 O O . SER A 1 108 ? -9.804 4.378 7.458 1.00 98.00 108 SER A O 1
ATOM 820 N N . HIS A 1 109 ? -7.667 5.061 7.353 1.00 98.12 109 HIS A N 1
ATOM 821 C CA . HIS A 1 109 ? -7.902 6.012 6.264 1.00 98.12 109 HIS A CA 1
ATOM 822 C C . HIS A 1 109 ? -8.315 5.314 4.963 1.00 98.12 109 HIS A C 1
ATOM 824 O O . HIS A 1 109 ? -9.179 5.818 4.253 1.00 98.12 109 HIS A O 1
ATOM 830 N N . ILE A 1 110 ? -7.751 4.140 4.653 1.00 98.25 110 ILE A N 1
ATOM 831 C CA . ILE A 1 110 ? -8.187 3.335 3.500 1.00 98.25 110 ILE A CA 1
ATOM 832 C C . ILE A 1 110 ? -9.660 2.952 3.658 1.00 98.25 110 ILE A C 1
ATOM 834 O O . ILE A 1 110 ? -10.442 3.147 2.735 1.00 98.25 110 ILE A O 1
ATOM 838 N N . TYR A 1 111 ? -10.053 2.433 4.823 1.00 98.00 111 TYR A N 1
ATOM 839 C CA . TYR A 1 111 ? -11.438 2.044 5.097 1.00 98.00 111 TYR A CA 1
ATOM 840 C C . TYR A 1 111 ? -12.404 3.220 4.958 1.00 98.00 111 TYR A C 1
ATOM 842 O O . TYR A 1 111 ? -13.435 3.087 4.300 1.00 98.00 111 TYR A O 1
ATOM 850 N N . GLU A 1 112 ? -12.038 4.378 5.503 1.00 98.19 112 GLU A N 1
ATOM 851 C CA . GLU A 1 112 ? -12.814 5.610 5.388 1.00 98.19 112 GLU A CA 1
ATOM 852 C C . GLU A 1 112 ? -12.960 6.059 3.927 1.00 98.19 112 GLU A C 1
ATOM 854 O O . GLU A 1 112 ? -14.077 6.252 3.449 1.00 98.19 112 GLU A O 1
ATOM 859 N N . LYS A 1 113 ? -11.850 6.150 3.183 1.00 98.06 113 LYS A N 1
ATOM 860 C CA . LYS A 1 113 ? -11.849 6.585 1.777 1.00 98.06 113 LYS A CA 1
ATOM 861 C C . LYS A 1 113 ? -12.603 5.629 0.860 1.00 98.06 113 LYS A C 1
ATOM 863 O O . LYS A 1 113 ? -13.315 6.080 -0.032 1.00 98.06 113 LYS A O 1
ATOM 868 N N . CYS A 1 114 ? -12.462 4.324 1.079 1.00 96.94 114 CYS A N 1
ATOM 869 C CA . CYS A 1 114 ? -13.160 3.295 0.312 1.00 96.94 114 CYS A CA 1
ATOM 870 C C . CYS A 1 114 ? -14.615 3.090 0.763 1.00 96.94 114 CYS A C 1
ATOM 872 O O . CYS A 1 114 ? -15.349 2.357 0.103 1.00 96.94 114 CYS A O 1
ATOM 874 N N . GLY A 1 115 ? -15.042 3.700 1.875 1.00 96.81 115 GLY A N 1
ATOM 875 C CA . GLY A 1 115 ? -16.390 3.537 2.421 1.00 96.81 115 GLY A CA 1
ATOM 876 C C . GLY A 1 115 ? -16.687 2.115 2.908 1.00 96.81 115 GLY A C 1
ATOM 877 O O . GLY A 1 115 ? -17.828 1.663 2.831 1.00 96.81 115 GLY A O 1
ATOM 878 N N . VAL A 1 116 ? -15.671 1.388 3.383 1.00 96.88 116 VAL A N 1
ATOM 879 C CA . VAL A 1 116 ? -15.797 -0.003 3.842 1.00 96.88 116 VAL A CA 1
ATOM 880 C C . VAL A 1 116 ? -15.522 -0.112 5.343 1.00 96.88 116 VAL A C 1
ATOM 882 O O . VAL A 1 116 ? -14.623 0.546 5.850 1.00 96.88 116 VAL A O 1
ATOM 885 N N . PRO A 1 117 ? -16.241 -0.966 6.089 1.00 95.81 117 PRO A N 1
ATOM 886 C CA . PRO A 1 117 ? -16.122 -1.002 7.549 1.00 95.81 117 PRO A CA 1
ATOM 887 C C . PRO A 1 117 ? -14.916 -1.795 8.072 1.00 95.81 117 PRO A C 1
ATOM 889 O O . PRO A 1 117 ? -14.589 -1.705 9.252 1.00 95.81 117 PRO A O 1
ATOM 892 N N . ASN A 1 118 ? -14.307 -2.660 7.254 1.00 95.25 118 ASN A N 1
ATOM 893 C CA . ASN A 1 118 ? -13.227 -3.547 7.691 1.00 95.25 118 ASN A CA 1
ATOM 894 C C . ASN A 1 118 ? -12.462 -4.166 6.514 1.00 95.25 118 ASN A C 1
ATOM 896 O O . ASN A 1 118 ? -12.892 -4.110 5.361 1.00 95.25 118 ASN A O 1
ATOM 900 N N . ARG A 1 119 ? -11.357 -4.854 6.839 1.00 94.06 119 ARG A N 1
ATOM 901 C CA . ARG A 1 119 ? -10.516 -5.588 5.882 1.00 94.06 119 ARG A CA 1
ATOM 902 C C . ARG A 1 119 ? -11.306 -6.558 5.010 1.00 94.06 119 ARG A C 1
ATOM 904 O O . ARG A 1 119 ? -11.018 -6.654 3.829 1.00 94.06 119 ARG A O 1
ATOM 911 N N . ARG A 1 120 ? -12.279 -7.284 5.569 1.00 93.81 120 ARG A N 1
ATOM 912 C CA . ARG A 1 120 ? -13.049 -8.278 4.807 1.00 93.81 120 ARG A CA 1
ATOM 913 C C . ARG A 1 120 ? -13.877 -7.606 3.711 1.00 93.81 120 ARG A C 1
ATOM 915 O O . ARG A 1 120 ? -13.872 -8.076 2.583 1.00 93.81 120 ARG A O 1
ATOM 922 N N . ALA A 1 121 ? -14.525 -6.486 4.026 1.00 94.44 121 ALA A N 1
ATOM 923 C CA . ALA A 1 121 ? -15.240 -5.684 3.037 1.00 94.44 121 ALA A CA 1
ATOM 924 C C . ALA A 1 121 ? -14.291 -5.051 2.002 1.00 94.44 121 ALA A C 1
ATOM 926 O O . ALA A 1 121 ? -14.624 -5.014 0.823 1.00 94.44 121 ALA A O 1
ATOM 927 N N . LEU A 1 122 ? -13.092 -4.621 2.414 1.00 94.94 122 LEU A N 1
ATOM 928 C CA . LEU A 1 122 ? -12.063 -4.135 1.486 1.00 94.94 122 LEU A CA 1
ATOM 929 C C . LEU A 1 122 ? -11.578 -5.234 0.523 1.00 94.94 122 LEU A C 1
ATOM 931 O O . LEU A 1 122 ? -11.413 -4.989 -0.664 1.00 94.94 122 LEU A O 1
ATOM 935 N N . VAL A 1 123 ? -11.365 -6.451 1.024 1.00 92.25 123 VAL A N 1
ATOM 936 C CA . VAL A 1 123 ? -10.960 -7.616 0.220 1.00 92.25 123 VAL A CA 1
ATOM 937 C C . VAL A 1 123 ? -12.057 -8.004 -0.775 1.00 92.25 123 VAL A C 1
ATOM 939 O O . VAL A 1 123 ? -11.755 -8.258 -1.937 1.00 92.25 123 VAL A O 1
ATOM 942 N N . ALA A 1 124 ? -13.326 -7.957 -0.359 1.00 90.44 124 ALA A N 1
ATOM 943 C CA . ALA A 1 124 ? -14.459 -8.155 -1.261 1.00 90.44 124 ALA A CA 1
ATOM 944 C C . ALA A 1 124 ? -14.526 -7.071 -2.355 1.00 90.44 124 ALA A C 1
ATOM 946 O O . ALA A 1 124 ? -14.787 -7.382 -3.513 1.00 90.44 124 ALA A O 1
ATOM 947 N N . LEU A 1 125 ? -14.237 -5.808 -2.012 1.00 89.88 125 LEU A N 1
ATOM 948 C CA . LEU A 1 125 ? -14.170 -4.705 -2.979 1.00 89.88 125 LEU A CA 1
ATOM 949 C C . LEU A 1 125 ? -13.069 -4.909 -4.031 1.00 89.88 125 LEU A C 1
ATOM 951 O O . LEU A 1 125 ? -13.251 -4.514 -5.174 1.00 89.88 125 LEU A O 1
ATOM 955 N N . LEU A 1 126 ? -11.955 -5.539 -3.651 1.00 87.19 126 LEU A N 1
ATOM 956 C CA . LEU A 1 126 ? -10.846 -5.874 -4.549 1.00 87.19 126 LEU A CA 1
ATOM 957 C C . LEU A 1 126 ? -11.156 -7.040 -5.504 1.00 87.19 126 LEU A C 1
ATOM 959 O O . LEU A 1 126 ? -10.304 -7.388 -6.319 1.00 87.19 126 LEU A O 1
ATOM 963 N N . GLY A 1 127 ? -12.307 -7.707 -5.358 1.00 77.75 127 GLY A N 1
ATOM 964 C CA . GLY A 1 127 ? -12.577 -8.974 -6.044 1.00 77.75 127 GLY A CA 1
ATOM 965 C C . GLY A 1 127 ? -11.610 -10.090 -5.633 1.00 77.75 127 GLY A C 1
ATOM 966 O O . GLY A 1 127 ? -11.501 -11.107 -6.315 1.00 77.75 127 GLY A O 1
ATOM 967 N N . ALA A 1 128 ? -10.886 -9.902 -4.526 1.00 60.16 128 ALA A N 1
ATOM 968 C CA . ALA A 1 128 ? -9.932 -10.859 -4.000 1.00 60.16 128 ALA A CA 1
ATOM 969 C C . ALA A 1 128 ? -10.671 -11.904 -3.154 1.00 60.16 128 ALA A C 1
ATOM 971 O O . ALA A 1 128 ? -10.469 -12.006 -1.945 1.00 60.16 128 ALA A O 1
ATOM 972 N N . ASP A 1 129 ? -11.512 -12.716 -3.789 1.00 52.03 129 ASP A N 1
ATOM 973 C CA . ASP A 1 129 ? -11.951 -13.983 -3.205 1.00 52.03 129 ASP A CA 1
ATOM 974 C C . ASP A 1 129 ? -10.780 -14.978 -3.280 1.00 52.03 129 ASP A C 1
ATOM 976 O O . ASP A 1 129 ? -10.720 -15.872 -4.120 1.00 52.03 129 ASP A O 1
ATOM 980 N N . GLY A 1 130 ? -9.772 -14.782 -2.427 1.00 40.66 130 GLY A N 1
ATOM 981 C CA . GLY A 1 130 ? -8.645 -15.705 -2.327 1.00 40.66 130 GLY A CA 1
ATOM 982 C C . GLY A 1 130 ? -9.102 -17.074 -1.790 1.00 40.66 130 GLY A C 1
ATOM 983 O O . GLY A 1 130 ? -9.859 -17.116 -0.813 1.00 40.66 130 GLY A O 1
ATOM 984 N N . PRO A 1 131 ? -8.612 -18.208 -2.331 1.00 42.38 131 PRO A N 1
ATOM 985 C CA . PRO A 1 131 ? -8.915 -19.559 -1.848 1.00 42.38 131 PRO A CA 1
ATOM 986 C C . PRO A 1 131 ? -8.186 -19.872 -0.523 1.00 42.38 131 PRO A C 1
ATOM 988 O O . PRO A 1 131 ? -7.392 -20.803 -0.430 1.00 42.38 131 PRO A O 1
ATOM 991 N N . GLY A 1 132 ? -8.431 -19.081 0.524 1.00 46.16 132 GLY A N 1
ATOM 992 C CA . GLY A 1 132 ? -7.704 -19.179 1.796 1.00 46.16 132 GLY A CA 1
ATOM 993 C C . GLY A 1 132 ? -8.425 -18.636 3.030 1.00 46.16 132 GL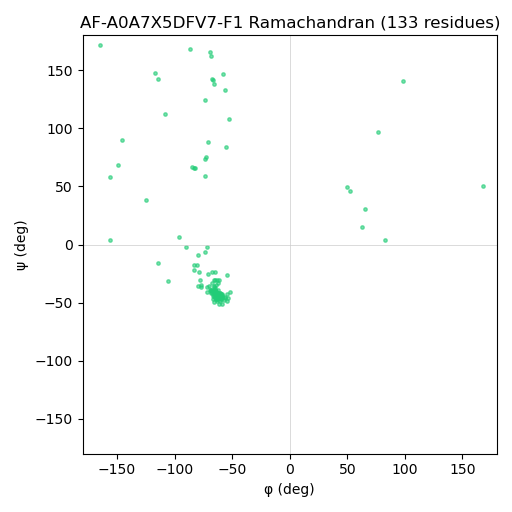Y A C 1
ATOM 994 O O . GLY A 1 132 ? -7.854 -18.646 4.115 1.00 46.16 132 GLY A O 1
ATOM 995 N N . GLY A 1 133 ? -9.677 -18.188 2.911 1.00 38.19 133 GLY A N 1
ATOM 996 C CA . GLY A 1 133 ? -10.496 -17.772 4.051 1.00 38.19 133 GLY A CA 1
ATOM 997 C C . GLY A 1 133 ? -11.221 -18.942 4.717 1.00 38.19 133 GLY A C 1
ATOM 998 O O . GLY A 1 133 ? -12.445 -19.010 4.651 1.00 38.19 133 GLY A O 1
ATOM 999 N N . ARG A 1 134 ? -10.495 -19.872 5.348 1.00 47.44 134 ARG A N 1
ATOM 1000 C CA . ARG A 1 134 ? -11.085 -20.795 6.332 1.00 47.44 134 ARG A CA 1
ATOM 1001 C C . ARG A 1 134 ? -10.612 -20.417 7.737 1.00 47.44 134 ARG A C 1
ATOM 1003 O O . ARG A 1 134 ? -9.443 -20.622 8.031 1.00 47.44 134 ARG A O 1
ATOM 1010 N N . LEU A 1 135 ? -11.589 -19.940 8.520 1.00 43.28 135 LEU A N 1
ATOM 1011 C CA . LEU A 1 135 ? -11.720 -19.950 9.989 1.00 43.28 135 LEU A CA 1
ATOM 1012 C C . LEU A 1 135 ? -10.642 -19.215 10.801 1.00 43.28 135 LEU A C 1
ATOM 1014 O O . LEU A 1 135 ? -9.506 -19.716 10.909 1.00 43.28 135 LEU A O 1
#

Sequence (135 aa):
GALGLAAGAQDTVIAVAVVAMMLAATLILLSERELASKWGVRILDIGGLVEKTPEEERREIHVAELAERFRLTPRETEILHLIAQGKNGPAIRSELFIAEGTFKAHTSHIYEKCGVPNRRALVALLGADGPGGRL

pLDDT: mean 79.68, std 19.38, range [38.19, 98.25]

Nearest PDB structures (foldseek):
  3qp6-assembly1_A-2  TM=8.123E-01  e=2.663E-02  Chromobacterium violaceum
  3kln-assembly1_A  TM=8.745E-01  e=5.251E-02  Vibrio cholerae O1 biovar El Tor
  4gvp-assembly1_A  TM=7.232E-01  e=2.007E-02  Staphylococcus aureus subsp. aureus Mu50
  5xt2-assembly5_E  TM=6.775E-01  e=6.223E-02  Bradyrhizobium japonicum
  7dwm-assembly1_B  TM=6.732E-01  e=6.969E-02  Hapunavirus VP882

Mean predicted aligned error: 15.07 Å

Secondary structure (DSSP, 8-state):
--HHHHHHHHHHHHHHHHHHHHHHHHHHHHHHHHHTTTS-------S------HHHHHHHHHHHHHHHHTT--HHHHHHHHHHHTT--HHHHHHHTT--HHHHHHHHHHHHHHHT-SSHHHHHHHTT---TT---

Foldseek 3Di:
DPVVVVVVVVVVVVVVVVVVVVVVVVVVVVVVVVVCVLPNDDPPPPDDDPVQDPVLVVLLVLLVVLCVVLVQDSLLSLVLSVLLVVDDPVRSCVVVVHDPVVSVVSVVSVCVSSVHDDSVRSCVSSVSPDPDPDD

Solvent-accessible surface area (backbone atoms only — not comparable to full-atom values): 8143 Å² total; per-residue (Å²): 138,73,75,64,59,60,53,55,50,51,54,50,53,51,52,52,52,51,53,51,49,53,51,48,52,51,51,53,63,49,58,56,59,65,53,45,74,80,59,71,82,79,97,79,66,94,76,67,88,74,72,69,50,74,67,56,50,51,49,50,53,50,47,52,53,49,27,60,76,43,65,48,49,74,69,44,38,55,53,52,48,43,47,68,71,67,52,50,72,70,56,50,29,62,77,69,72,46,55,71,70,58,51,51,53,44,52,50,51,46,28,61,56,69,73,32,95,45,70,69,53,48,36,58,72,68,69,47,82,62,100,72,87,73,134